Protein AF-A0AAV2HKA8-F1 (afdb_monomer)

Solvent-accessible surface area (backbone atoms only — not comparable to full-atom values): 7502 Å² total; per-residue (Å²): 141,77,92,78,77,89,67,77,85,52,72,46,79,44,79,46,75,45,76,54,79,78,89,66,96,58,93,90,65,87,81,74,73,50,41,37,40,40,40,42,39,40,48,63,72,39,70,62,48,76,50,79,47,79,49,72,70,38,52,31,36,35,38,46,35,44,46,51,52,25,49,31,38,38,42,37,40,40,38,38,46,25,46,32,36,39,40,34,40,38,35,67,33,28,46,32,39,37,39,38,39,39,38,31,38,58,78,37,82,46,78,47,78,47,65,86,37,59,81,39,82,46,78,46,77,45,78,48,68,79,79,84,124

Foldseek 3Di:
DDDDDPPDWDWDWDWDWDQPQPPDPDPDDPRPRQTETETETETDEDQEAAEEEEEEDHQHYEYEYEYEEHQYYYAEYEYEDHQEYEYEYEYAEYAEHAYAYEYEAHVYDHYYYDYPYYNYHHHHYHYHYDPPD

Sequence (133 aa):
MEPRVHSSWIIVLIILTADCTGQGTSSNASETTTSVVELILHTFSSDTVGTTQQISSTDILQTPVQVPSSDIVQETQQISSPDVLQTSVQVPSSDIVQVTQQISSPDVLQTSVQVPSSDIVQVTQQISSTDVL

Organism: Lymnaea stagnalis (NCBI:txid6523)

Structure (mmCIF, N/CA/C/O backbone):
data_AF-A0AAV2HKA8-F1
#
_entry.id   AF-A0AAV2HKA8-F1
#
loop_
_atom_site.group_PDB
_atom_site.id
_atom_site.type_symbol
_atom_site.label_atom_id
_atom_site.label_alt_id
_atom_site.label_comp_id
_atom_site.label_asym_id
_atom_site.label_entity_id
_atom_site.label_seq_id
_atom_site.pdbx_PDB_ins_code
_atom_site.Cartn_x
_atom_site.Cartn_y
_atom_site.Cartn_z
_atom_site.occupancy
_atom_site.B_iso_or_equiv
_atom_site.auth_seq_id
_atom_site.auth_comp_id
_atom_site.auth_asym_id
_atom_site.auth_atom_id
_atom_site.pdbx_PDB_model_num
ATOM 1 N N . MET A 1 1 ? 35.612 0.739 -12.897 1.00 39.53 1 MET A N 1
ATOM 2 C CA . MET A 1 1 ? 34.931 0.451 -11.618 1.00 39.53 1 MET A CA 1
ATOM 3 C C . MET A 1 1 ? 34.710 1.776 -10.924 1.00 39.53 1 MET A C 1
ATOM 5 O O . MET A 1 1 ? 35.624 2.280 -10.290 1.00 39.53 1 MET A O 1
ATOM 9 N N . GLU A 1 2 ? 33.537 2.367 -11.107 1.00 36.81 2 GLU A N 1
ATOM 10 C CA . GLU A 1 2 ? 33.102 3.529 -10.332 1.00 36.81 2 GLU A CA 1
ATOM 11 C C . GLU A 1 2 ? 31.796 3.137 -9.639 1.00 36.81 2 GLU A C 1
ATOM 13 O O . GLU A 1 2 ? 30.861 2.736 -10.333 1.00 36.81 2 GLU A O 1
ATOM 18 N N . PRO A 1 3 ? 31.708 3.200 -8.301 1.00 44.12 3 PRO A N 1
ATOM 19 C CA . PRO A 1 3 ? 30.440 3.059 -7.613 1.00 44.12 3 PRO A CA 1
ATOM 20 C C . PRO A 1 3 ? 29.738 4.424 -7.626 1.00 44.12 3 PRO A C 1
ATOM 22 O O . PRO A 1 3 ? 29.988 5.288 -6.790 1.00 44.12 3 PRO A O 1
ATOM 25 N N . ARG A 1 4 ? 28.871 4.638 -8.616 1.00 47.91 4 ARG A N 1
ATOM 26 C CA . ARG A 1 4 ? 27.731 5.564 -8.512 1.00 47.91 4 ARG A CA 1
ATOM 27 C C . ARG A 1 4 ? 26.615 4.737 -7.851 1.00 47.91 4 ARG A C 1
ATOM 29 O O . ARG A 1 4 ? 26.433 3.597 -8.246 1.00 47.91 4 ARG A O 1
ATOM 36 N N . VAL A 1 5 ? 25.910 5.143 -6.802 1.00 47.12 5 VAL A N 1
ATOM 37 C CA . VAL A 1 5 ? 25.302 6.439 -6.504 1.00 47.12 5 VAL A CA 1
ATOM 38 C C . VAL A 1 5 ? 25.048 6.534 -4.990 1.00 47.12 5 VAL A C 1
ATOM 40 O O . VAL A 1 5 ? 24.456 5.638 -4.401 1.00 47.12 5 VAL A O 1
ATOM 43 N N . HIS A 1 6 ? 25.449 7.633 -4.349 1.00 46.62 6 HIS A N 1
ATOM 44 C CA . HIS A 1 6 ? 24.794 8.079 -3.115 1.00 46.62 6 HIS A CA 1
ATOM 45 C C . HIS A 1 6 ? 23.670 9.032 -3.535 1.00 46.62 6 HIS A C 1
ATOM 47 O O . HIS A 1 6 ? 23.839 10.250 -3.495 1.00 46.62 6 HIS A O 1
ATOM 53 N N . SER A 1 7 ? 22.551 8.492 -4.022 1.00 48.69 7 SER A N 1
ATOM 54 C CA . SER A 1 7 ? 21.340 9.297 -4.200 1.00 48.69 7 SER A CA 1
ATOM 55 C C . SER A 1 7 ? 20.702 9.462 -2.829 1.00 48.69 7 SER A C 1
ATOM 57 O O . SER A 1 7 ? 20.206 8.508 -2.239 1.00 48.69 7 SER A O 1
ATOM 59 N N . SER A 1 8 ? 20.835 10.672 -2.290 1.00 47.94 8 SER A N 1
ATOM 60 C CA . SER A 1 8 ? 20.380 11.063 -0.959 1.00 47.94 8 SER A CA 1
ATOM 61 C C . SER A 1 8 ? 18.877 10.810 -0.814 1.00 47.94 8 SER A C 1
AT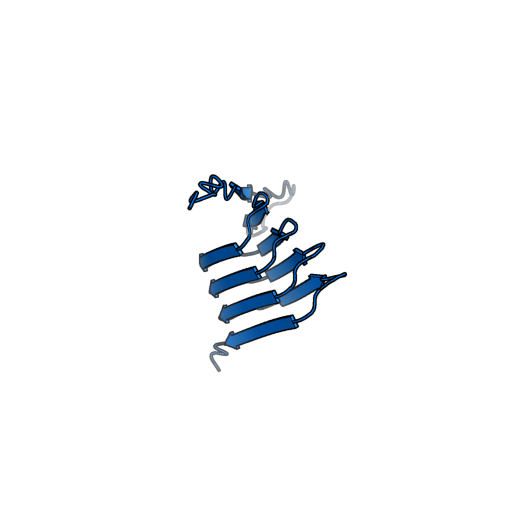OM 63 O O . SER A 1 8 ? 18.070 11.429 -1.507 1.00 47.94 8 SER A O 1
ATOM 65 N N . TRP A 1 9 ? 18.506 9.886 0.069 1.00 49.97 9 TRP A N 1
ATOM 66 C CA . TRP A 1 9 ? 17.120 9.544 0.369 1.00 49.97 9 TRP A CA 1
ATOM 67 C C . TRP A 1 9 ? 16.478 10.691 1.150 1.00 49.97 9 TRP A C 1
ATOM 69 O O . TRP A 1 9 ? 16.677 10.818 2.356 1.00 49.97 9 TRP A O 1
ATOM 79 N N . ILE A 1 10 ? 15.720 11.552 0.478 1.00 50.50 10 ILE A N 1
ATOM 80 C CA . ILE A 1 10 ? 14.837 12.499 1.161 1.00 50.50 10 ILE A CA 1
ATOM 81 C C . ILE A 1 10 ? 13.417 11.993 0.961 1.00 50.50 10 ILE A C 1
ATOM 83 O O . ILE A 1 10 ? 12.806 12.176 -0.089 1.00 50.50 10 ILE A O 1
ATOM 87 N N . ILE A 1 11 ? 12.947 11.278 1.979 1.00 55.66 11 ILE A N 1
ATOM 88 C CA . ILE A 1 11 ? 11.547 10.922 2.163 1.00 55.66 11 ILE A CA 1
ATOM 89 C C . ILE A 1 11 ? 10.956 12.065 2.987 1.00 55.66 11 ILE A C 1
ATOM 91 O O . ILE A 1 11 ? 11.298 12.222 4.161 1.00 55.66 11 ILE A O 1
ATOM 95 N N . VAL A 1 12 ? 10.139 12.916 2.368 1.00 55.1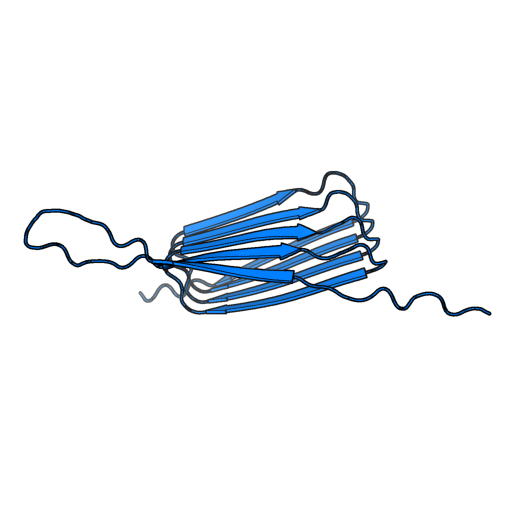9 12 VAL A N 1
ATOM 96 C CA . VAL A 1 12 ? 9.435 13.985 3.086 1.00 55.19 12 VAL A CA 1
ATOM 97 C C . VAL A 1 12 ? 8.094 13.424 3.530 1.00 55.19 12 VAL A C 1
ATOM 99 O O . VAL A 1 12 ? 7.215 13.204 2.701 1.00 55.19 12 VAL A O 1
ATOM 102 N N . LEU A 1 13 ? 7.971 13.175 4.834 1.00 58.09 13 LEU A N 1
ATOM 103 C CA . LEU A 1 13 ? 6.722 12.798 5.481 1.00 58.09 13 LEU A CA 1
ATOM 104 C C . LEU A 1 13 ? 6.062 14.060 6.038 1.00 58.09 13 LEU A C 1
ATOM 106 O O . LEU A 1 13 ? 6.551 14.627 7.019 1.00 58.09 13 LEU A O 1
ATOM 110 N N . ILE A 1 14 ? 4.981 14.518 5.409 1.00 61.81 14 ILE A N 1
ATOM 111 C CA . ILE A 1 14 ? 4.181 15.635 5.922 1.00 61.81 14 ILE A CA 1
ATOM 112 C C . ILE A 1 14 ? 2.919 15.047 6.542 1.00 61.81 14 ILE A C 1
ATOM 114 O O . ILE A 1 14 ? 2.090 14.490 5.828 1.00 61.81 14 ILE A O 1
ATOM 118 N N . ILE A 1 15 ? 2.802 15.165 7.867 1.00 61.44 15 ILE A N 1
ATOM 119 C CA . ILE A 1 15 ? 1.596 14.818 8.626 1.00 61.44 15 ILE A CA 1
ATOM 120 C C . ILE A 1 15 ? 0.869 16.129 8.928 1.00 61.44 15 ILE A C 1
ATOM 122 O O . ILE A 1 15 ? 1.354 16.924 9.738 1.00 61.44 15 ILE A O 1
ATOM 126 N N . LEU A 1 16 ? -0.267 16.377 8.278 1.00 63.00 16 LEU A N 1
ATOM 127 C CA . LEU A 1 16 ? -1.157 17.482 8.639 1.00 63.00 16 LEU A CA 1
ATOM 128 C C . LEU A 1 16 ? -2.268 16.949 9.537 1.00 63.00 16 LEU A C 1
ATOM 130 O O . LEU A 1 16 ? -3.023 16.076 9.125 1.00 63.00 16 LEU A O 1
ATOM 134 N N . THR A 1 17 ? -2.373 17.484 10.753 1.00 63.25 17 THR A N 1
ATOM 135 C CA . THR A 1 17 ? -3.509 17.240 11.648 1.00 63.25 17 THR A CA 1
ATOM 136 C C . THR A 1 17 ? -4.395 18.479 11.656 1.00 63.25 17 THR A C 1
ATOM 138 O O . THR A 1 17 ? -3.972 19.530 12.149 1.00 63.25 17 THR A O 1
ATOM 141 N N . ALA A 1 18 ? -5.602 18.379 11.106 1.00 61.34 18 ALA A N 1
ATOM 142 C CA . ALA A 1 18 ? -6.605 19.432 11.217 1.00 61.34 18 ALA A CA 1
ATOM 143 C C . ALA A 1 18 ? -7.610 19.061 12.314 1.00 61.34 18 ALA A C 1
ATOM 145 O O . ALA A 1 18 ? -8.304 18.052 12.198 1.00 61.34 18 ALA A O 1
ATOM 146 N N . ASP A 1 19 ? -7.683 19.884 13.363 1.00 57.56 19 ASP A N 1
ATOM 147 C CA . ASP A 1 19 ? -8.809 19.873 14.297 1.00 57.56 19 ASP A CA 1
ATOM 148 C C . ASP A 1 19 ? -9.903 20.757 13.695 1.00 57.56 19 ASP A C 1
ATOM 150 O O . ASP A 1 19 ? -9.791 21.987 13.649 1.00 57.56 19 ASP A O 1
ATOM 154 N N . CYS A 1 20 ? -10.932 20.135 13.127 1.00 51.03 20 CYS A N 1
ATOM 155 C CA . CYS A 1 20 ? -12.083 20.876 12.638 1.00 51.03 20 CYS A CA 1
ATOM 156 C C . CYS A 1 20 ? -12.983 21.220 13.828 1.00 51.03 20 CYS A C 1
ATOM 158 O O . CYS A 1 20 ? -13.949 20.513 14.110 1.00 51.03 20 CYS A O 1
ATOM 160 N N . THR A 1 21 ? -12.694 22.320 14.527 1.00 53.75 21 THR A N 1
ATOM 161 C CA . THR A 1 21 ? -13.594 22.835 15.564 1.00 53.75 21 THR A CA 1
ATOM 162 C C . THR A 1 21 ? -14.869 23.358 14.892 1.00 53.75 21 THR A C 1
ATOM 164 O O . THR A 1 21 ? -14.899 24.445 14.310 1.00 53.75 21 THR A O 1
ATOM 167 N N . GLY A 1 22 ? -15.934 22.554 14.911 1.00 52.19 22 GLY A N 1
ATOM 168 C CA . GLY A 1 22 ? -17.240 22.937 14.386 1.00 52.19 22 GLY A CA 1
ATOM 169 C C . GLY A 1 22 ? -17.828 24.083 15.204 1.00 52.19 22 GLY A C 1
ATOM 170 O O . GLY A 1 22 ? -18.381 23.866 16.276 1.00 52.19 22 GLY A O 1
ATOM 171 N N . GLN A 1 23 ? -17.736 25.316 14.705 1.00 45.56 23 GLN A N 1
ATOM 172 C CA . GLN A 1 23 ? -18.350 26.484 15.336 1.00 45.56 23 GLN A CA 1
ATOM 173 C C . GLN A 1 23 ? -19.874 26.464 15.101 1.00 45.56 23 GLN A C 1
ATOM 175 O O . GLN A 1 23 ? -20.408 27.167 14.246 1.00 45.56 23 GLN A O 1
ATOM 180 N N . GLY A 1 24 ? -20.581 25.604 15.834 1.00 44.72 24 GLY A N 1
ATOM 181 C CA . GLY A 1 24 ? -22.037 25.491 15.824 1.00 44.72 24 GLY A CA 1
ATOM 182 C C . GLY A 1 24 ? -22.652 26.228 17.008 1.00 44.72 24 GLY A C 1
ATOM 183 O O . GLY A 1 24 ? -22.604 25.764 18.142 1.00 44.72 24 GLY A O 1
ATOM 184 N N . THR A 1 25 ? -23.276 27.376 16.758 1.00 47.72 25 THR A N 1
ATOM 185 C CA . THR A 1 25 ? -24.131 28.059 17.734 1.00 47.72 25 THR A CA 1
ATOM 186 C C . THR A 1 25 ? -25.391 27.229 18.009 1.00 47.72 25 THR A C 1
ATOM 188 O O . THR A 1 25 ? -26.411 27.453 17.368 1.00 47.72 25 THR A O 1
ATOM 191 N N . SER A 1 26 ? -25.360 26.267 18.928 1.00 48.03 26 SER A N 1
ATOM 192 C CA . SER A 1 26 ? -26.561 25.798 19.635 1.00 48.03 26 SER A CA 1
ATOM 193 C C . SER A 1 26 ? -26.176 24.827 20.743 1.00 48.03 26 SER A C 1
ATOM 195 O O . SER A 1 26 ? -25.557 23.797 20.510 1.00 48.03 26 SER A O 1
ATOM 197 N N . SER A 1 27 ? -26.614 25.157 21.951 1.00 53.94 27 SER A N 1
ATOM 198 C CA . SER A 1 27 ? -26.706 24.297 23.127 1.00 53.94 27 SER A CA 1
ATOM 199 C C . SER A 1 27 ? -27.070 22.841 22.791 1.00 53.94 27 SER A C 1
ATOM 201 O O . SER A 1 27 ? -28.107 22.594 22.175 1.00 53.94 27 SER A O 1
ATOM 203 N N . ASN A 1 28 ? -26.255 21.908 23.294 1.00 50.66 28 ASN A N 1
ATOM 204 C CA . ASN A 1 28 ? -26.402 20.445 23.250 1.00 50.66 28 ASN A CA 1
ATOM 205 C C . ASN A 1 28 ? -26.036 19.769 21.916 1.00 50.66 28 ASN A C 1
ATOM 207 O O . ASN A 1 28 ? -26.875 19.131 21.286 1.00 50.66 28 ASN A O 1
ATOM 211 N N . ALA A 1 29 ? -24.767 19.827 21.523 1.00 40.03 29 ALA A N 1
ATOM 212 C CA . ALA A 1 29 ? -24.202 18.862 20.586 1.00 40.03 29 ALA A CA 1
ATOM 213 C C . ALA A 1 29 ? -22.912 18.311 21.196 1.00 40.03 29 ALA A C 1
ATOM 215 O O . ALA A 1 29 ? -22.073 19.080 21.651 1.00 40.03 29 ALA A O 1
ATOM 216 N N . SER A 1 30 ? -22.794 16.984 21.261 1.00 46.59 30 SER A N 1
ATOM 217 C CA . SER A 1 30 ? -21.527 16.311 21.539 1.00 46.59 30 SER A CA 1
ATOM 218 C C . SER A 1 30 ? -20.542 16.772 20.469 1.00 46.59 30 SER A C 1
ATOM 220 O O . SER A 1 30 ? -20.727 16.458 19.297 1.00 46.59 30 SER A O 1
ATOM 222 N N . GLU A 1 31 ? -19.575 17.600 20.852 1.00 44.66 31 GLU A N 1
ATOM 223 C CA . GLU A 1 31 ? -18.553 18.127 19.954 1.00 44.66 31 GLU A CA 1
ATOM 224 C C . GLU A 1 31 ? -17.635 16.964 19.556 1.00 44.66 31 GLU A C 1
ATOM 226 O O . GLU A 1 31 ? -16.676 16.645 20.252 1.00 44.66 31 GLU A O 1
ATOM 231 N N . THR A 1 32 ? -17.969 16.258 18.475 1.00 46.28 32 THR A N 1
ATOM 232 C CA . THR A 1 32 ? -17.073 15.260 17.887 1.00 46.28 32 THR A CA 1
ATOM 233 C C . THR A 1 32 ? -15.953 16.020 17.186 1.00 46.28 32 THR A C 1
ATOM 235 O O . THR A 1 32 ? -16.137 16.554 16.094 1.00 46.28 32 THR A O 1
ATOM 238 N N . THR A 1 33 ? -14.806 16.138 17.847 1.00 52.34 33 THR A N 1
ATOM 239 C CA . THR A 1 33 ? -13.575 16.674 17.260 1.00 52.34 33 THR A CA 1
ATOM 240 C C . THR A 1 33 ? -13.061 15.682 16.220 1.00 52.34 33 THR A C 1
ATOM 242 O O . THR A 1 33 ? -12.313 14.766 16.549 1.00 52.34 33 THR A O 1
ATOM 245 N N . THR A 1 34 ? -13.485 15.822 14.965 1.00 57.28 34 THR A N 1
ATOM 246 C CA . THR A 1 34 ? -12.960 15.001 13.870 1.00 57.28 34 THR A CA 1
ATOM 247 C C . THR A 1 34 ? -11.529 15.437 13.564 1.00 57.28 34 THR A C 1
ATOM 249 O O . THR A 1 34 ? -11.306 16.520 13.019 1.00 57.28 34 THR A O 1
ATOM 252 N N . SER A 1 35 ? -10.557 14.598 13.924 1.00 61.69 35 SER A N 1
ATOM 253 C CA . SER A 1 35 ? -9.156 14.783 13.538 1.00 61.69 35 SER A CA 1
ATOM 254 C C . SER A 1 35 ? -8.929 14.201 12.145 1.00 61.69 35 SER A C 1
ATOM 256 O O . SER A 1 35 ? -9.001 12.985 11.962 1.00 61.69 35 SER A O 1
ATOM 258 N N . VAL A 1 36 ? -8.649 15.065 11.166 1.00 64.19 36 VAL A N 1
ATOM 259 C CA . VAL A 1 36 ? -8.225 14.636 9.825 1.00 64.19 36 VAL A CA 1
ATOM 260 C C . VAL A 1 36 ? -6.707 14.560 9.801 1.00 64.19 36 VAL A C 1
ATOM 262 O O . VAL A 1 36 ? -6.039 15.560 10.082 1.00 64.19 36 VAL A O 1
ATOM 265 N N . VAL A 1 37 ? -6.171 13.389 9.460 1.00 67.88 37 VAL A N 1
ATOM 266 C CA . VAL A 1 37 ? -4.737 13.192 9.230 1.00 67.88 37 VAL A CA 1
ATOM 267 C C . VAL A 1 37 ? -4.490 13.041 7.739 1.00 67.88 37 VAL A C 1
ATOM 269 O O . VAL A 1 37 ? -4.913 12.052 7.142 1.00 67.88 37 VAL A O 1
ATOM 272 N N . GLU A 1 38 ? -3.800 14.013 7.145 1.00 67.31 38 GLU A N 1
ATOM 273 C CA . GLU A 1 38 ? -3.333 13.927 5.762 1.00 67.31 38 GLU A CA 1
ATOM 274 C C . GLU A 1 38 ? -1.848 13.566 5.743 1.00 67.31 38 GLU A C 1
ATOM 276 O O . GLU A 1 38 ? -1.019 14.252 6.352 1.00 67.31 38 GLU A O 1
ATOM 281 N N . LEU A 1 39 ? -1.528 12.471 5.056 1.00 65.75 39 LEU A N 1
ATOM 282 C CA . LEU A 1 39 ? -0.177 11.950 4.935 1.00 65.75 39 LEU A CA 1
ATOM 283 C C . LEU A 1 39 ? 0.328 12.087 3.510 1.00 65.75 39 LEU A C 1
ATOM 285 O O . LEU A 1 39 ? 0.022 11.254 2.659 1.00 65.75 39 LEU A O 1
ATOM 289 N N . ILE A 1 40 ? 1.128 13.124 3.275 1.00 64.44 40 ILE A N 1
ATOM 290 C CA . ILE A 1 40 ? 1.744 13.362 1.972 1.00 64.44 40 ILE A CA 1
ATOM 291 C C . ILE A 1 40 ? 3.161 12.809 2.005 1.00 64.44 40 ILE A C 1
ATOM 293 O O . ILE A 1 40 ? 4.010 13.279 2.772 1.00 64.44 40 ILE A O 1
ATOM 297 N N . LEU A 1 41 ? 3.406 11.812 1.158 1.00 64.00 41 LEU A N 1
ATOM 298 C CA . LEU A 1 41 ? 4.719 11.208 0.992 1.00 64.00 41 LEU A CA 1
ATOM 299 C C . LEU A 1 41 ? 5.328 11.645 -0.337 1.00 64.00 41 LEU A C 1
ATOM 301 O O . LEU A 1 41 ? 4.813 11.287 -1.396 1.00 64.00 41 LEU A O 1
ATOM 305 N N . HIS A 1 42 ? 6.429 12.397 -0.268 1.00 61.47 42 HIS A N 1
ATOM 306 C CA . HIS A 1 42 ? 7.247 12.746 -1.430 1.00 61.47 42 HIS A CA 1
ATOM 307 C C . HIS A 1 42 ? 8.607 12.066 -1.328 1.00 61.47 42 HIS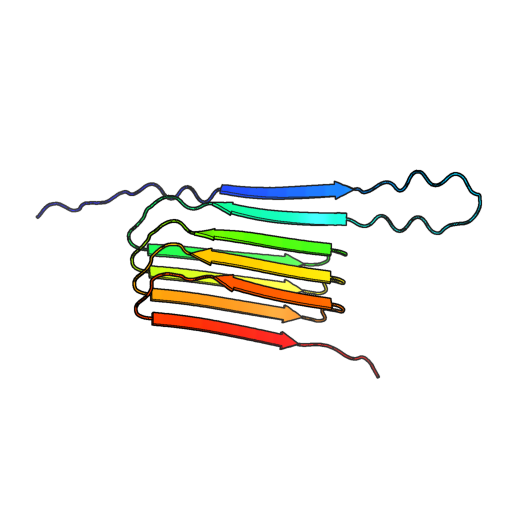 A C 1
ATOM 309 O O . HIS A 1 42 ? 9.343 12.264 -0.357 1.00 61.47 42 HIS A O 1
ATOM 315 N N . THR A 1 43 ? 8.967 11.305 -2.354 1.00 57.72 43 THR A N 1
ATOM 316 C CA . THR A 1 43 ? 10.324 10.782 -2.525 1.00 57.72 43 THR A CA 1
ATOM 317 C C . THR A 1 43 ? 10.948 11.412 -3.772 1.00 57.72 43 THR A C 1
ATOM 319 O O . THR A 1 43 ? 10.245 11.889 -4.662 1.00 57.72 43 THR A O 1
ATOM 322 N N . PHE A 1 44 ? 12.277 11.508 -3.824 1.00 52.66 44 PHE A N 1
ATOM 323 C CA . PHE A 1 44 ? 12.999 12.090 -4.962 1.00 52.66 44 PHE A CA 1
ATOM 324 C C . PHE A 1 44 ? 13.803 11.006 -5.690 1.00 52.66 44 PHE A C 1
ATOM 326 O O . PHE A 1 44 ? 14.374 10.130 -5.045 1.00 52.66 44 PHE A O 1
ATOM 333 N N . SER A 1 45 ? 13.793 11.084 -7.029 1.00 52.72 45 SER A N 1
ATOM 334 C CA . SER A 1 45 ? 14.379 10.160 -8.019 1.00 52.72 45 SER A CA 1
ATOM 335 C C . SER A 1 45 ? 15.531 9.293 -7.497 1.00 52.72 45 SER A C 1
ATOM 337 O O . SER A 1 45 ? 16.616 9.794 -7.198 1.00 52.72 45 SER A O 1
ATOM 339 N N . SER A 1 46 ? 15.312 7.983 -7.482 1.00 61.94 46 SER A N 1
ATOM 340 C CA . SER A 1 46 ? 16.298 6.956 -7.135 1.00 61.94 46 SER A CA 1
ATOM 341 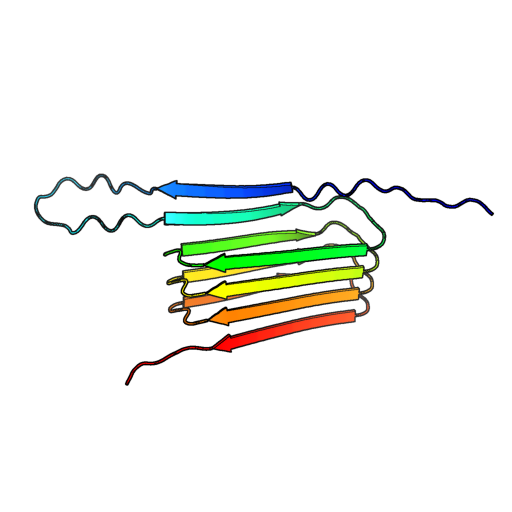C C . SER A 1 46 ? 15.993 5.694 -7.950 1.00 61.94 46 SER A C 1
ATOM 343 O O . SER A 1 46 ? 14.858 5.542 -8.390 1.00 61.94 46 SER A O 1
ATOM 345 N N . ASP A 1 47 ? 16.946 4.782 -8.149 1.00 69.75 47 ASP A N 1
ATOM 346 C CA . ASP A 1 47 ? 16.695 3.494 -8.832 1.00 69.75 47 ASP A CA 1
ATOM 347 C C . ASP A 1 47 ? 15.686 2.618 -8.063 1.00 69.75 47 ASP A C 1
ATOM 349 O O . ASP A 1 47 ? 15.007 1.765 -8.625 1.00 69.75 47 ASP A O 1
ATOM 353 N N . THR A 1 48 ? 15.558 2.818 -6.749 1.00 70.94 48 THR A N 1
ATOM 354 C CA . THR A 1 48 ? 14.581 2.102 -5.923 1.00 70.94 48 THR A CA 1
ATOM 355 C C . THR A 1 48 ? 14.020 3.008 -4.834 1.00 70.94 48 THR A C 1
ATOM 357 O O . THR A 1 48 ? 14.775 3.673 -4.119 1.00 70.94 48 THR A O 1
ATOM 360 N N . VAL A 1 49 ? 12.697 3.009 -4.687 1.00 73.06 49 VAL A N 1
ATOM 361 C CA . VAL A 1 49 ? 11.952 3.705 -3.635 1.00 73.06 49 VAL A CA 1
ATOM 362 C C . VAL A 1 49 ? 11.225 2.673 -2.779 1.00 73.06 49 VAL A C 1
ATOM 364 O O . VAL A 1 49 ? 10.444 1.879 -3.291 1.00 73.06 49 VAL A O 1
ATOM 367 N N . GLY A 1 50 ? 11.477 2.695 -1.470 1.00 74.00 50 GLY A N 1
ATOM 368 C CA . GLY A 1 50 ? 10.855 1.798 -0.498 1.00 74.00 50 GLY A CA 1
ATOM 369 C C . GLY A 1 50 ? 10.344 2.570 0.713 1.00 74.00 50 GLY A C 1
ATOM 370 O O . GLY A 1 50 ? 11.114 3.309 1.328 1.00 74.00 50 GLY A O 1
ATOM 371 N N . THR A 1 51 ? 9.072 2.409 1.066 1.00 73.75 51 THR A N 1
ATOM 372 C CA . THR A 1 51 ? 8.431 3.131 2.174 1.00 73.75 51 THR A CA 1
ATOM 373 C C . THR A 1 51 ? 7.560 2.191 3.004 1.00 73.75 51 THR A C 1
ATOM 375 O O . THR A 1 51 ? 6.910 1.276 2.498 1.00 73.75 51 THR A O 1
ATOM 378 N N . THR A 1 52 ? 7.596 2.369 4.326 1.00 77.94 52 THR A N 1
ATOM 379 C CA . THR A 1 52 ? 6.797 1.585 5.276 1.00 77.94 52 THR A CA 1
ATOM 380 C C . THR A 1 52 ? 6.174 2.513 6.299 1.00 77.94 52 THR A C 1
ATOM 382 O O . THR A 1 52 ? 6.882 3.303 6.923 1.00 77.94 52 THR A O 1
ATOM 385 N N . GLN A 1 53 ? 4.858 2.420 6.463 1.00 75.06 53 GLN A N 1
ATOM 386 C CA . GLN A 1 53 ? 4.082 3.320 7.307 1.00 75.06 53 GLN A CA 1
ATOM 387 C C . GLN A 1 53 ? 3.203 2.521 8.262 1.00 75.06 53 GLN A C 1
ATOM 389 O O . GLN A 1 53 ? 2.574 1.543 7.862 1.00 75.06 53 GLN A O 1
ATOM 394 N N . GLN A 1 54 ? 3.145 2.955 9.520 1.00 78.12 54 GLN A N 1
ATOM 395 C CA . GLN A 1 54 ? 2.241 2.398 10.519 1.00 78.12 54 GLN A CA 1
ATOM 396 C C . GLN A 1 54 ? 1.423 3.526 11.140 1.00 78.12 54 GLN A C 1
ATOM 398 O O . GLN A 1 54 ? 1.984 4.471 11.690 1.00 78.12 54 GLN A O 1
ATOM 403 N N . ILE A 1 55 ? 0.102 3.417 11.049 1.00 74.62 55 ILE A N 1
ATOM 404 C CA . ILE A 1 55 ? -0.846 4.436 11.499 1.00 74.62 55 ILE A CA 1
ATOM 405 C C . ILE A 1 55 ? -1.863 3.762 12.417 1.00 74.62 55 ILE A C 1
ATOM 407 O O . ILE A 1 55 ? -2.315 2.643 12.166 1.00 74.62 55 ILE A O 1
ATOM 411 N N . SER A 1 56 ? -2.183 4.400 13.539 1.00 71.50 56 SER A N 1
ATOM 412 C CA . SER A 1 56 ? -3.098 3.849 14.539 1.00 71.50 56 SER A CA 1
ATOM 413 C C . SER A 1 56 ? -3.988 4.951 15.099 1.00 71.50 56 SER A C 1
ATOM 415 O O . SER A 1 56 ? -3.463 5.956 15.570 1.00 71.50 56 SER A O 1
ATOM 417 N N . SER A 1 57 ? -5.303 4.708 15.102 1.00 63.09 57 SER A N 1
ATOM 418 C CA . SER A 1 57 ? -6.336 5.521 15.763 1.00 63.09 57 SER A CA 1
ATOM 419 C C . SER A 1 57 ? -6.489 6.954 15.228 1.00 63.09 57 SER A C 1
ATOM 421 O O . SER A 1 57 ? -5.943 7.901 15.791 1.00 63.09 57 SER A O 1
ATOM 423 N N . THR A 1 58 ? -7.304 7.117 14.186 1.00 65.62 58 THR A N 1
ATOM 424 C CA . THR A 1 58 ? -7.687 8.415 13.595 1.00 65.62 58 THR A CA 1
ATOM 425 C C . THR A 1 58 ? -9.118 8.332 13.069 1.00 65.62 58 THR A C 1
ATOM 427 O O . THR A 1 58 ? -9.387 7.400 12.320 1.00 65.62 58 THR A O 1
ATOM 430 N N . ASP A 1 59 ? -9.996 9.295 13.380 1.00 76.50 59 ASP A N 1
ATOM 431 C CA . ASP A 1 59 ? -11.350 9.361 12.794 1.00 76.50 59 ASP A CA 1
ATOM 432 C C . ASP A 1 59 ? -11.278 9.315 11.260 1.00 76.50 59 ASP A C 1
ATOM 434 O O . ASP A 1 59 ? -11.825 8.423 10.620 1.00 76.50 59 ASP A O 1
ATOM 438 N N . ILE A 1 60 ? -10.549 10.254 10.647 1.00 79.94 60 ILE A N 1
ATOM 439 C CA . ILE A 1 60 ? -10.419 10.327 9.190 1.00 79.94 60 ILE A CA 1
ATOM 440 C C . ILE A 1 60 ? -8.945 10.327 8.808 1.00 79.94 60 ILE A C 1
ATOM 442 O O . ILE A 1 60 ? -8.179 11.213 9.193 1.00 79.94 60 ILE A O 1
ATOM 446 N N . LEU A 1 61 ? -8.565 9.348 7.994 1.00 80.19 61 LEU A N 1
ATOM 447 C CA . LEU A 1 61 ? -7.221 9.172 7.479 1.00 80.19 61 LEU A CA 1
ATOM 448 C C . LEU A 1 61 ? -7.206 9.314 5.959 1.00 80.19 61 LEU A C 1
ATOM 450 O O . LEU A 1 61 ? -7.850 8.548 5.242 1.00 80.19 61 LEU A O 1
ATOM 454 N N . GLN A 1 62 ? -6.432 10.278 5.473 1.00 80.69 62 GLN A N 1
ATOM 455 C CA . GLN A 1 62 ? -6.187 10.499 4.054 1.00 80.69 62 GLN A CA 1
ATOM 456 C C . GLN A 1 62 ? -4.701 10.293 3.759 1.00 80.69 62 GLN A C 1
ATOM 458 O O . GLN A 1 62 ? -3.847 10.978 4.316 1.00 80.69 62 GLN A O 1
ATOM 463 N N . THR A 1 63 ? -4.369 9.350 2.880 1.00 78.62 63 THR A N 1
ATOM 464 C CA . THR A 1 63 ? -2.979 9.007 2.540 1.00 78.62 63 THR A CA 1
ATOM 465 C C . THR A 1 63 ? -2.705 9.204 1.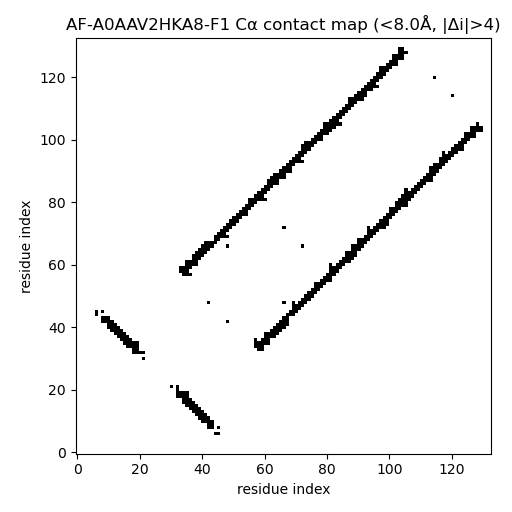042 1.00 78.62 63 THR A C 1
ATOM 467 O O . THR A 1 63 ? -2.676 8.240 0.270 1.00 78.62 63 THR A O 1
ATOM 470 N N . PRO A 1 64 ? -2.527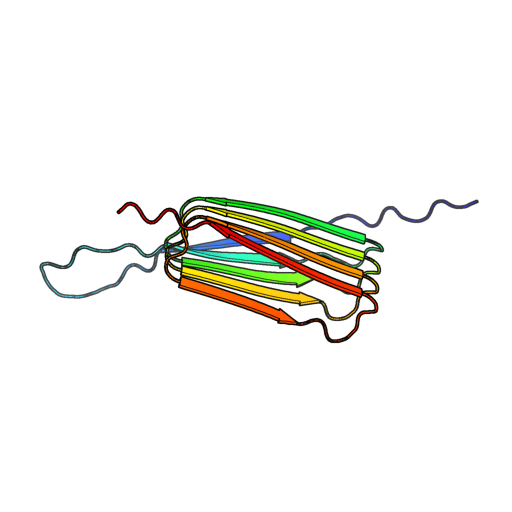 10.460 0.583 1.00 79.50 64 PRO A N 1
ATOM 471 C CA . PRO A 1 64 ? -2.009 10.748 -0.751 1.00 79.50 64 PRO A CA 1
ATOM 472 C C . PRO A 1 64 ? -0.496 10.476 -0.843 1.00 79.50 64 PRO A C 1
ATOM 474 O O . PRO A 1 64 ? 0.346 11.203 -0.319 1.00 79.50 64 PRO A O 1
ATOM 477 N N . VAL A 1 65 ? -0.128 9.436 -1.579 1.00 77.50 65 VAL A N 1
ATOM 478 C CA . VAL A 1 65 ? 1.257 9.054 -1.859 1.00 77.50 65 VAL A CA 1
ATOM 479 C C . VAL A 1 65 ? 1.598 9.425 -3.297 1.00 77.50 65 VAL A C 1
ATOM 481 O O . VAL A 1 65 ? 0.982 8.918 -4.237 1.00 77.50 65 VAL A O 1
ATOM 484 N N . GLN A 1 66 ? 2.614 10.271 -3.481 1.00 76.75 66 GLN A N 1
ATOM 485 C CA . GLN A 1 66 ? 3.157 10.591 -4.798 1.00 76.75 66 GLN A CA 1
ATOM 486 C C . GLN A 1 66 ? 4.602 10.107 -4.890 1.00 76.75 66 GLN A C 1
ATOM 488 O O . GLN A 1 66 ? 5.519 10.670 -4.290 1.00 76.75 66 GLN A O 1
ATOM 493 N N . VAL A 1 67 ? 4.808 9.069 -5.692 1.00 73.50 67 VAL A N 1
ATOM 494 C CA . VAL A 1 67 ? 6.135 8.501 -5.937 1.00 73.50 67 VAL A CA 1
ATOM 495 C C . VAL A 1 67 ? 6.697 9.129 -7.220 1.00 73.50 67 VAL A C 1
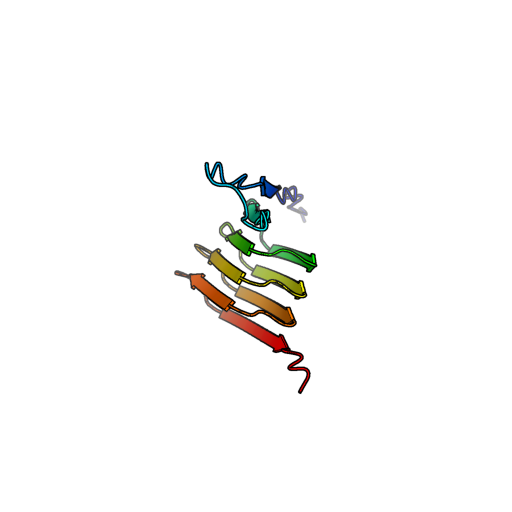ATOM 497 O O . VAL A 1 67 ? 5.948 9.287 -8.182 1.00 73.50 67 VAL A O 1
ATOM 500 N N . PRO A 1 68 ? 7.972 9.549 -7.275 1.00 69.00 68 PRO A N 1
ATOM 501 C CA . PRO A 1 68 ? 8.618 10.001 -8.500 1.00 69.00 68 PRO A CA 1
ATOM 502 C C . PRO A 1 68 ? 8.900 8.804 -9.415 1.00 69.00 68 PRO A C 1
ATOM 504 O O . PRO A 1 68 ? 8.715 7.650 -9.032 1.00 69.00 68 PRO A O 1
ATOM 507 N N . SER A 1 69 ? 9.415 9.074 -10.612 1.00 74.81 69 SER A N 1
ATOM 508 C CA . SER A 1 69 ? 9.885 7.998 -11.478 1.00 74.81 69 SER A CA 1
ATOM 509 C C . SER A 1 69 ? 11.079 7.255 -10.864 1.00 74.81 69 SER A C 1
ATOM 511 O O . SER A 1 69 ? 12.008 7.889 -10.354 1.00 74.81 69 SER A O 1
ATOM 513 N N . SER A 1 70 ? 11.044 5.924 -10.905 1.00 73.38 70 SER A N 1
ATOM 514 C CA . SER A 1 70 ? 12.040 5.023 -10.298 1.00 73.38 70 SER A CA 1
ATOM 515 C C . SER A 1 70 ? 11.937 3.633 -10.922 1.00 73.38 70 SER A C 1
ATOM 517 O O . SER A 1 70 ? 10.832 3.261 -11.286 1.00 73.38 70 SER A O 1
ATOM 519 N N . ASP A 1 71 ? 13.000 2.834 -11.012 1.00 80.38 71 ASP A N 1
ATOM 520 C CA . ASP A 1 71 ? 12.876 1.485 -11.593 1.00 80.38 71 ASP A CA 1
ATOM 521 C C . ASP A 1 71 ? 12.018 0.570 -10.704 1.00 80.38 71 ASP A C 1
ATOM 523 O O . ASP A 1 71 ? 11.197 -0.197 -11.202 1.00 80.38 71 ASP A O 1
ATOM 527 N N . ILE A 1 72 ? 12.141 0.678 -9.376 1.00 80.69 72 ILE A N 1
ATOM 528 C CA . ILE A 1 72 ? 11.405 -0.172 -8.428 1.00 80.69 72 ILE A CA 1
ATOM 529 C C . ILE A 1 72 ? 10.758 0.666 -7.324 1.00 80.69 72 ILE A C 1
ATOM 531 O O . ILE A 1 72 ? 11.433 1.406 -6.613 1.00 80.69 72 ILE A O 1
ATOM 535 N N . VAL A 1 73 ? 9.459 0.477 -7.107 1.00 81.12 73 VAL A N 1
ATOM 536 C CA . VAL A 1 73 ? 8.672 1.114 -6.047 1.00 81.12 73 VAL A CA 1
ATOM 537 C C . VAL A 1 73 ? 8.074 0.048 -5.140 1.00 81.12 73 VAL A C 1
ATOM 539 O O . VAL A 1 73 ? 7.373 -0.844 -5.610 1.00 81.12 73 VAL A O 1
ATOM 542 N N . GLN A 1 74 ? 8.319 0.157 -3.837 1.00 83.00 74 GLN A N 1
ATOM 543 C CA . GLN A 1 74 ? 7.724 -0.686 -2.803 1.00 83.00 74 GLN A CA 1
ATOM 544 C C . GLN A 1 74 ? 7.096 0.177 -1.706 1.00 83.00 74 GLN A C 1
ATOM 546 O O . GLN A 1 74 ? 7.782 0.912 -1.006 1.00 83.00 74 GLN A O 1
ATOM 551 N N . GLU A 1 75 ? 5.789 0.060 -1.527 1.00 81.69 75 GLU A N 1
ATOM 552 C CA . GLU A 1 75 ? 5.006 0.771 -0.515 1.00 81.69 75 GLU A CA 1
ATOM 553 C C . GLU A 1 75 ? 4.362 -0.261 0.411 1.00 81.69 75 GLU A C 1
ATOM 555 O O . GLU A 1 75 ? 3.725 -1.205 -0.058 1.00 81.69 75 GLU A O 1
ATOM 560 N N . THR A 1 76 ? 4.523 -0.108 1.724 1.00 84.62 76 THR A N 1
ATOM 561 C CA . THR A 1 76 ? 3.825 -0.925 2.725 1.00 84.62 76 THR A CA 1
ATOM 562 C C . THR A 1 76 ? 3.140 -0.030 3.746 1.00 84.62 76 THR A C 1
ATOM 564 O O . THR A 1 76 ? 3.793 0.766 4.412 1.00 84.62 76 THR A O 1
ATOM 567 N N . GLN A 1 77 ? 1.831 -0.179 3.914 1.00 82.56 77 GLN A N 1
ATOM 568 C CA . GLN A 1 77 ? 1.058 0.570 4.901 1.00 82.56 77 GLN A CA 1
ATOM 569 C C . GLN A 1 77 ? 0.330 -0.384 5.838 1.00 82.56 77 GLN A C 1
ATOM 571 O O . GLN A 1 77 ? -0.334 -1.318 5.391 1.00 82.56 77 GLN A O 1
ATOM 576 N N . GLN A 1 78 ? 0.432 -0.128 7.136 1.00 85.62 78 GLN A N 1
ATOM 577 C CA . GLN A 1 78 ? -0.328 -0.811 8.170 1.00 85.62 78 GLN A CA 1
ATOM 578 C C . GLN A 1 78 ? -1.176 0.213 8.921 1.00 85.62 78 GLN A C 1
ATOM 580 O O . GLN A 1 78 ? -0.649 1.137 9.536 1.00 85.62 78 GLN A O 1
ATOM 585 N N . ILE A 1 79 ? -2.492 0.056 8.864 1.00 83.00 79 ILE A N 1
ATOM 586 C CA . ILE A 1 79 ? -3.464 1.014 9.383 1.00 83.00 79 ILE A CA 1
ATOM 587 C C . ILE A 1 79 ? -4.423 0.280 10.317 1.00 83.00 79 ILE A C 1
ATOM 589 O O . ILE A 1 79 ? -5.005 -0.737 9.940 1.00 83.00 79 ILE A O 1
ATOM 593 N N . SER A 1 80 ? -4.603 0.798 11.530 1.00 82.88 80 SER A N 1
ATOM 594 C CA . SER A 1 80 ? -5.482 0.197 12.538 1.00 82.88 80 SER A CA 1
ATOM 595 C C . SER A 1 80 ? -6.539 1.178 13.031 1.00 82.88 80 SER A C 1
ATOM 597 O O . SER A 1 80 ? -6.198 2.257 13.519 1.00 82.88 80 SER A O 1
ATOM 599 N N . SER A 1 81 ? -7.798 0.745 12.951 1.00 80.62 81 SER A N 1
ATOM 600 C CA . SER A 1 81 ? -9.002 1.431 13.428 1.00 80.62 81 SER A CA 1
ATOM 601 C C . SER A 1 81 ? -9.174 2.871 12.922 1.00 80.62 81 SER A C 1
ATOM 603 O O . SER A 1 81 ? -9.259 3.782 13.746 1.00 80.62 81 SER A O 1
ATOM 605 N N . PRO A 1 82 ? -9.173 3.119 11.597 1.00 79.94 82 PRO A N 1
ATOM 606 C CA . PRO A 1 82 ? -9.688 4.372 11.063 1.00 79.94 82 PRO A CA 1
ATOM 607 C C . PRO A 1 82 ? -11.216 4.304 10.908 1.00 79.94 82 PRO A C 1
ATOM 609 O O . PRO A 1 82 ? -11.709 3.315 10.374 1.00 79.94 82 PRO A O 1
ATOM 612 N N . ASP A 1 83 ? -11.974 5.342 11.262 1.00 82.88 83 ASP A N 1
ATOM 613 C CA . ASP A 1 83 ? -13.409 5.343 10.917 1.00 82.88 83 ASP A CA 1
ATOM 614 C C . ASP A 1 83 ? -13.555 5.523 9.396 1.00 82.88 83 ASP A C 1
ATOM 616 O O . ASP A 1 83 ? -14.231 4.762 8.705 1.00 82.88 83 ASP A O 1
ATOM 620 N N . VAL A 1 84 ? -12.817 6.471 8.816 1.00 82.88 84 VAL A N 1
ATOM 621 C CA . VAL A 1 84 ? -12.753 6.687 7.366 1.00 82.88 84 VAL A CA 1
ATOM 622 C C . VAL A 1 84 ? -11.309 6.635 6.889 1.00 82.88 84 VAL A C 1
ATOM 624 O O . VAL A 1 84 ? -10.474 7.422 7.323 1.00 82.88 84 VAL A O 1
ATOM 627 N N . LEU A 1 85 ? -11.020 5.755 5.932 1.00 84.06 85 LEU A N 1
ATOM 628 C CA . LEU A 1 85 ? -9.729 5.664 5.258 1.00 84.06 85 LEU A CA 1
ATOM 629 C C . LEU A 1 85 ? -9.862 5.959 3.764 1.00 84.06 85 LEU A C 1
ATOM 631 O O . LEU A 1 85 ? -10.591 5.274 3.044 1.00 84.06 85 LEU A O 1
ATOM 635 N N . GLN A 1 86 ? -9.095 6.933 3.287 1.00 85.06 86 GLN A N 1
ATOM 636 C CA . GLN A 1 86 ? -8.932 7.240 1.871 1.00 85.06 86 GLN A CA 1
ATOM 637 C C . GLN A 1 86 ? -7.452 7.192 1.486 1.00 85.06 86 GLN A C 1
ATOM 639 O O . GLN A 1 86 ? -6.692 8.106 1.796 1.00 85.06 86 GLN A O 1
ATOM 644 N N . THR A 1 87 ? -7.051 6.152 0.760 1.00 82.81 87 THR A N 1
ATOM 645 C CA . THR A 1 87 ? -5.694 6.030 0.210 1.00 82.81 87 THR A CA 1
ATOM 646 C C . THR A 1 87 ? -5.679 6.407 -1.267 1.00 82.81 87 THR A C 1
ATOM 648 O O . THR A 1 87 ? -6.501 5.916 -2.044 1.00 82.81 87 THR A O 1
ATOM 651 N N . SER A 1 88 ? -4.711 7.221 -1.686 1.00 85.75 88 SER A N 1
ATOM 652 C CA . SER A 1 88 ? -4.466 7.520 -3.101 1.00 85.75 88 SER A CA 1
ATOM 653 C C . SER A 1 88 ? -2.982 7.389 -3.411 1.00 85.75 88 SER A C 1
ATOM 655 O O . SER A 1 88 ? -2.179 8.103 -2.830 1.00 85.75 88 SER A O 1
ATOM 657 N N . VAL A 1 89 ? -2.603 6.501 -4.328 1.00 82.75 89 VAL A N 1
ATOM 658 C CA . VAL A 1 89 ? -1.205 6.310 -4.742 1.00 82.75 89 VAL A CA 1
ATOM 659 C C . VAL A 1 89 ? -1.049 6.694 -6.207 1.00 82.75 89 VAL A C 1
ATOM 661 O O . VAL A 1 89 ? -1.736 6.146 -7.068 1.00 82.75 89 VAL A O 1
ATOM 664 N N . GLN A 1 90 ? -0.118 7.597 -6.504 1.00 84.81 90 GLN A N 1
ATOM 665 C CA . GLN A 1 90 ? 0.225 8.004 -7.863 1.00 84.81 90 GLN A CA 1
ATOM 666 C C . GLN A 1 90 ? 1.703 7.726 -8.152 1.00 84.81 90 GLN A C 1
ATOM 668 O O . GLN A 1 90 ? 2.588 8.274 -7.492 1.00 84.81 90 GLN A O 1
ATOM 673 N N . VAL A 1 91 ? 1.961 6.911 -9.179 1.00 80.69 91 VAL A N 1
ATOM 674 C CA . VAL A 1 91 ? 3.313 6.572 -9.654 1.00 80.69 91 VAL A CA 1
ATOM 675 C C . VAL A 1 91 ? 3.402 6.867 -11.155 1.00 80.69 91 VAL A C 1
ATOM 677 O O . VAL A 1 91 ? 2.828 6.127 -11.946 1.00 80.69 91 VAL A O 1
ATOM 680 N N . PRO A 1 92 ? 4.074 7.944 -11.594 1.00 74.06 92 PRO A N 1
ATOM 681 C CA . PRO A 1 92 ? 4.050 8.395 -12.981 1.00 74.06 92 PRO A CA 1
ATOM 682 C C . PRO A 1 92 ? 4.817 7.473 -13.939 1.00 74.06 92 PRO A C 1
ATOM 684 O O . PRO A 1 92 ? 4.423 7.373 -15.097 1.00 74.06 92 PRO A O 1
ATOM 687 N N . SER A 1 93 ? 5.902 6.826 -13.498 1.00 78.31 93 SER A N 1
ATOM 688 C CA . SER A 1 93 ? 6.666 5.887 -14.332 1.00 78.31 93 SER A CA 1
ATOM 689 C C . SER A 1 93 ? 7.605 5.018 -13.498 1.00 78.31 93 SER A C 1
ATOM 691 O O . SER A 1 93 ? 8.517 5.559 -12.877 1.00 78.31 93 SER A O 1
ATOM 693 N N . SER A 1 94 ? 7.450 3.697 -13.554 1.00 80.81 94 SER A N 1
ATOM 694 C CA . SER A 1 94 ? 8.365 2.747 -12.900 1.00 80.81 94 SER A CA 1
ATOM 695 C C . SER A 1 94 ? 8.373 1.391 -13.575 1.00 80.81 94 SER A C 1
ATOM 697 O O . SER A 1 94 ? 7.323 0.994 -14.044 1.00 80.81 94 SER A O 1
ATOM 699 N N . ASP A 1 95 ? 9.462 0.627 -13.564 1.00 83.56 95 ASP A N 1
ATOM 700 C CA . ASP A 1 95 ? 9.427 -0.733 -14.128 1.00 83.56 95 ASP A CA 1
ATOM 701 C C . ASP A 1 95 ? 8.603 -1.670 -13.230 1.00 83.56 95 ASP A C 1
ATOM 703 O O . ASP A 1 95 ? 7.758 -2.432 -13.705 1.00 83.56 95 ASP A O 1
ATOM 707 N N . ILE A 1 96 ? 8.788 -1.576 -11.909 1.00 83.50 96 ILE A N 1
ATOM 708 C CA . ILE A 1 96 ? 8.109 -2.415 -10.916 1.00 83.50 96 ILE A CA 1
ATOM 709 C C . ILE A 1 96 ? 7.452 -1.543 -9.850 1.00 83.50 96 ILE A C 1
ATOM 711 O O . ILE A 1 96 ? 8.114 -0.741 -9.199 1.00 83.50 96 ILE A O 1
ATOM 715 N N . VAL A 1 97 ? 6.160 -1.753 -9.605 1.00 84.94 97 VAL A N 1
ATOM 716 C CA . VAL A 1 97 ? 5.404 -1.120 -8.518 1.00 84.94 97 VAL A CA 1
ATOM 717 C C . VAL A 1 97 ? 4.772 -2.193 -7.649 1.00 84.94 97 VAL A C 1
ATOM 719 O O . VAL A 1 97 ? 3.988 -3.008 -8.130 1.00 84.94 97 VAL A O 1
ATOM 722 N N . GLN A 1 98 ? 5.076 -2.175 -6.358 1.00 87.44 98 GLN A N 1
ATOM 723 C CA . GLN A 1 98 ? 4.522 -3.080 -5.366 1.00 87.44 98 GLN A CA 1
ATOM 724 C C . GLN A 1 98 ? 3.928 -2.272 -4.211 1.00 87.44 98 GLN A C 1
ATOM 726 O O . GLN A 1 98 ? 4.637 -1.562 -3.509 1.00 87.44 98 GLN A O 1
ATOM 731 N N . VAL A 1 99 ? 2.619 -2.375 -4.006 1.00 86.19 99 VAL A N 1
ATOM 732 C CA . VAL A 1 99 ? 1.895 -1.686 -2.931 1.00 86.19 99 VAL A CA 1
ATOM 733 C C . VAL A 1 99 ? 1.238 -2.733 -2.048 1.00 86.19 99 VAL A C 1
ATOM 735 O O . VAL A 1 99 ? 0.452 -3.543 -2.531 1.00 86.19 99 VAL A O 1
ATOM 738 N N . THR A 1 100 ? 1.539 -2.720 -0.755 1.00 89.75 100 THR A N 1
ATOM 739 C CA . THR A 1 100 ? 0.943 -3.600 0.252 1.00 89.75 100 THR A CA 1
ATOM 740 C C . THR A 1 100 ? 0.232 -2.757 1.295 1.00 89.75 100 THR A C 1
ATOM 742 O O . THR A 1 100 ? 0.835 -1.888 1.910 1.00 89.75 100 THR A O 1
ATOM 745 N N . GLN A 1 101 ? -1.048 -3.017 1.523 1.00 86.81 101 GLN A N 1
ATOM 746 C CA . GLN A 1 101 ? -1.826 -2.352 2.561 1.00 86.81 101 GLN A CA 1
ATOM 747 C C . GLN A 1 101 ? -2.445 -3.391 3.490 1.00 86.81 101 GLN A C 1
ATOM 749 O O . GLN A 1 101 ? -3.065 -4.350 3.034 1.00 86.81 101 GLN A O 1
ATOM 754 N N . GLN A 1 102 ? -2.284 -3.197 4.792 1.00 89.44 102 GLN A N 1
ATOM 755 C CA . GLN A 1 102 ? -2.915 -3.982 5.844 1.00 89.44 102 GLN A CA 1
ATOM 756 C C . GLN A 1 102 ? -3.766 -3.048 6.689 1.00 89.44 102 GLN A C 1
ATOM 758 O O . GLN A 1 102 ? -3.243 -2.148 7.336 1.00 89.44 102 GLN A O 1
ATOM 763 N N . ILE A 1 103 ? -5.077 -3.239 6.663 1.00 86.75 103 ILE A N 1
ATOM 764 C CA . ILE A 1 103 ? -6.040 -2.309 7.244 1.00 86.75 103 ILE A CA 1
ATOM 765 C C . ILE A 1 103 ? -6.921 -3.090 8.211 1.00 86.75 103 ILE A C 1
ATOM 767 O O . ILE A 1 103 ? -7.484 -4.117 7.844 1.00 86.75 103 ILE A O 1
ATOM 771 N N . SER A 1 104 ? -7.028 -2.631 9.453 1.00 87.38 104 SER A N 1
ATOM 772 C CA . SER A 1 104 ? -7.837 -3.284 10.485 1.00 87.38 104 SER A CA 1
ATOM 773 C C . SER A 1 104 ? -9.000 -2.397 10.910 1.00 87.38 104 SER A C 1
ATOM 775 O O . SER A 1 104 ? -8.781 -1.240 11.247 1.00 87.38 104 SER A O 1
ATOM 777 N N . SER A 1 105 ? -10.209 -2.957 10.909 1.00 84.56 105 SER A N 1
ATOM 778 C CA . SER A 1 105 ? -11.474 -2.329 11.303 1.00 84.56 105 SER A CA 1
ATOM 779 C C . SER A 1 105 ? -11.720 -0.924 10.724 1.00 84.56 105 SER A C 1
ATOM 781 O O . SER A 1 105 ? -11.899 0.002 11.509 1.00 84.56 105 SER A O 1
ATOM 783 N N . PRO A 1 106 ? -11.719 -0.738 9.387 1.00 82.75 106 PRO A N 1
ATOM 784 C CA . PRO A 1 106 ? -12.236 0.487 8.793 1.00 82.75 106 PRO A CA 1
ATOM 785 C C . PRO A 1 106 ? -13.772 0.463 8.725 1.00 82.75 106 PRO A C 1
ATOM 787 O O . PRO A 1 106 ? -14.328 -0.538 8.262 1.00 82.75 106 PRO A O 1
ATOM 790 N N . ASP A 1 107 ? -14.454 1.552 9.094 1.00 84.06 107 ASP A N 1
ATOM 791 C CA . ASP A 1 107 ? -15.899 1.681 8.812 1.00 84.06 107 ASP A CA 1
ATOM 792 C C . ASP A 1 107 ? -16.134 2.032 7.337 1.00 84.06 107 ASP A C 1
ATOM 794 O O . ASP A 1 107 ? -17.005 1.470 6.667 1.00 84.06 107 ASP A O 1
ATOM 798 N N . VAL A 1 108 ? -15.317 2.937 6.794 1.00 83.56 108 VAL A N 1
ATOM 799 C CA . VAL A 1 108 ? -15.340 3.346 5.387 1.00 83.56 108 VAL A CA 1
ATOM 800 C C . VAL A 1 108 ? -13.935 3.263 4.804 1.00 83.56 108 VAL A C 1
ATOM 802 O O . VAL A 1 108 ? -12.990 3.831 5.343 1.00 83.56 108 VAL A O 1
ATOM 805 N N . LEU A 1 109 ? -13.798 2.592 3.658 1.00 85.12 109 LEU A N 1
ATOM 806 C CA . LEU A 1 109 ? -12.526 2.428 2.957 1.00 85.12 109 LEU A CA 1
ATOM 807 C C . LEU A 1 109 ? -12.649 2.810 1.484 1.00 85.12 109 LEU A C 1
ATOM 809 O O . LEU A 1 109 ? -13.494 2.287 0.755 1.00 85.12 109 LEU A O 1
ATOM 813 N N . GLN A 1 110 ? -11.764 3.694 1.036 1.00 86.75 110 GLN A N 1
ATOM 814 C CA . GLN A 1 110 ? -11.574 4.036 -0.367 1.00 86.75 110 GLN A CA 1
ATOM 815 C C . GLN A 1 110 ? -10.092 3.965 -0.719 1.00 86.75 110 GLN A C 1
ATOM 817 O O . GLN A 1 110 ? -9.236 4.481 -0.005 1.00 86.75 110 GLN A O 1
ATOM 822 N N . THR A 1 111 ? -9.784 3.334 -1.848 1.00 84.50 111 THR A N 1
ATOM 823 C CA . THR A 1 111 ? -8.413 3.218 -2.344 1.00 84.50 111 THR A CA 1
ATOM 824 C C . THR A 1 111 ? -8.380 3.506 -3.833 1.00 84.50 111 THR A C 1
ATOM 826 O O . THR A 1 111 ? -9.150 2.927 -4.599 1.00 84.50 111 THR A O 1
ATOM 829 N N . SER A 1 112 ? -7.456 4.370 -4.240 1.00 87.56 112 SER A N 1
ATOM 830 C CA . SER A 1 112 ? -7.131 4.652 -5.633 1.00 87.56 112 SER A CA 1
ATOM 831 C C . SER A 1 112 ? -5.642 4.427 -5.867 1.00 87.56 112 SER A C 1
ATOM 833 O O . SER A 1 112 ? -4.810 4.865 -5.077 1.00 87.56 112 SER A O 1
ATOM 835 N N . VAL A 1 113 ? -5.297 3.735 -6.951 1.00 84.38 113 VAL A N 1
ATOM 836 C CA . VAL A 1 113 ? -3.908 3.537 -7.376 1.00 84.38 113 VAL A CA 1
ATOM 837 C C . VAL A 1 113 ? -3.827 3.857 -8.861 1.00 84.38 113 VAL A C 1
ATOM 839 O O . VAL A 1 113 ? -4.513 3.232 -9.671 1.00 84.38 113 VAL A O 1
ATOM 842 N N . GLN A 1 114 ? -2.996 4.831 -9.220 1.00 85.94 114 GLN A N 1
ATOM 843 C CA . GLN A 1 114 ? -2.797 5.269 -10.593 1.00 85.94 114 GLN A CA 1
ATOM 844 C C . GLN A 1 114 ? -1.334 5.089 -11.002 1.00 85.94 114 GLN A C 1
ATOM 846 O O . GLN A 1 114 ? -0.440 5.770 -10.498 1.00 85.94 114 GLN A O 1
ATOM 851 N N . VAL A 1 115 ? -1.119 4.192 -11.968 1.00 82.88 115 VAL A N 1
ATOM 852 C CA . VAL A 1 115 ? 0.197 3.869 -12.532 1.00 82.88 115 VAL A CA 1
ATOM 853 C C . 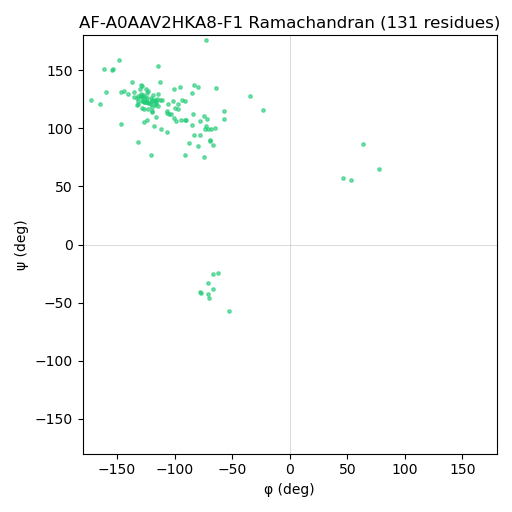VAL A 1 115 ? 0.108 3.897 -14.063 1.00 82.88 115 VAL A C 1
ATOM 855 O O . VAL A 1 115 ? -0.231 2.887 -14.676 1.00 82.88 115 VAL A O 1
ATOM 858 N N . PRO A 1 116 ? 0.313 5.060 -14.710 1.00 80.38 116 PRO A N 1
ATOM 859 C CA . PRO A 1 116 ? 0.209 5.191 -16.164 1.00 80.38 116 PRO A CA 1
ATOM 860 C C . PRO A 1 116 ? 1.276 4.428 -16.959 1.00 80.38 116 PRO A C 1
ATOM 862 O O . PRO A 1 116 ? 1.018 4.115 -18.118 1.00 80.38 116 PRO A O 1
ATOM 865 N N . SER A 1 117 ? 2.451 4.147 -16.386 1.00 79.88 117 SER A N 1
ATOM 866 C CA . SER A 1 117 ? 3.538 3.465 -17.100 1.00 79.88 117 SER A CA 1
ATOM 867 C C . SER A 1 117 ? 4.348 2.561 -16.170 1.00 79.88 117 SER A C 1
ATOM 869 O O . SER A 1 117 ? 5.176 3.062 -15.409 1.00 79.88 117 SER A O 1
ATOM 871 N N . SER A 1 118 ? 4.111 1.246 -16.267 1.00 82.69 118 SER A N 1
ATOM 872 C CA . SER A 1 118 ? 4.915 0.201 -15.621 1.00 82.69 118 SER A CA 1
ATOM 873 C C . SER A 1 118 ? 4.884 -1.136 -16.344 1.00 82.69 118 SER A C 1
ATOM 875 O O . SER A 1 118 ? 3.868 -1.485 -16.946 1.00 82.69 118 SER A O 1
ATOM 877 N N . ASP A 1 119 ? 5.966 -1.907 -16.216 1.00 85.62 119 ASP A N 1
ATOM 878 C CA . ASP A 1 119 ? 6.027 -3.298 -16.675 1.00 85.62 119 ASP A CA 1
ATOM 879 C C . ASP A 1 119 ? 5.309 -4.243 -15.705 1.00 85.62 119 ASP A C 1
ATOM 881 O O . ASP A 1 119 ? 4.592 -5.154 -16.124 1.00 85.62 119 ASP A O 1
ATOM 885 N N . ILE A 1 120 ? 5.477 -4.030 -14.397 1.00 85.75 120 ILE A N 1
ATOM 886 C CA . ILE A 1 120 ? 4.903 -4.877 -13.348 1.00 85.75 120 ILE A CA 1
ATOM 887 C C . ILE A 1 120 ? 4.230 -4.005 -12.292 1.00 85.75 120 ILE A C 1
ATOM 889 O O . ILE A 1 120 ? 4.871 -3.178 -11.654 1.00 85.75 120 ILE A O 1
ATOM 893 N N . VAL A 1 121 ? 2.940 -4.250 -12.049 1.00 86.44 121 VAL A N 1
ATOM 894 C CA . VAL A 1 121 ? 2.190 -3.630 -10.949 1.00 86.44 121 VAL A CA 1
ATOM 895 C C . VAL A 1 121 ? 1.569 -4.717 -10.081 1.00 86.44 121 VAL A C 1
ATOM 897 O O . VAL A 1 121 ? 0.792 -5.546 -10.554 1.00 86.44 121 VAL A O 1
ATOM 900 N N . GLN A 1 122 ? 1.901 -4.703 -8.795 1.00 89.31 122 GLN A N 1
ATOM 901 C CA . GLN A 1 122 ? 1.349 -5.580 -7.774 1.00 89.31 122 GLN A CA 1
ATOM 902 C C . GLN A 1 122 ? 0.736 -4.744 -6.656 1.00 89.31 122 GLN A C 1
ATOM 904 O O . GLN A 1 122 ? 1.415 -3.954 -6.009 1.00 89.31 122 GLN A O 1
ATOM 909 N N . VAL A 1 123 ? -0.555 -4.948 -6.402 1.00 88.06 123 VAL A N 1
ATOM 910 C CA . VAL A 1 123 ? -1.270 -4.301 -5.300 1.00 88.06 123 VAL A CA 1
ATOM 911 C C . VAL A 1 123 ? -1.878 -5.389 -4.426 1.00 88.06 123 VAL A C 1
ATOM 913 O O . VAL A 1 123 ? -2.732 -6.150 -4.876 1.00 88.06 123 VAL A O 1
ATOM 916 N N . THR A 1 124 ? -1.431 -5.464 -3.178 1.00 90.94 124 THR A N 1
ATOM 917 C CA . THR A 1 124 ? -1.958 -6.363 -2.151 1.00 90.94 124 THR A CA 1
ATOM 918 C C . THR A 1 124 ? -2.678 -5.532 -1.107 1.00 90.94 124 THR A C 1
ATOM 920 O O . THR A 1 124 ? -2.098 -4.617 -0.531 1.00 90.94 124 THR A O 1
ATOM 923 N N . GLN A 1 125 ? -3.943 -5.848 -0.848 1.00 88.19 125 GLN A N 1
ATOM 924 C CA . GLN A 1 125 ? -4.716 -5.215 0.215 1.00 88.19 125 GLN A CA 1
ATOM 925 C C . GLN A 1 125 ? -5.323 -6.294 1.101 1.00 88.19 125 GLN A C 1
ATOM 927 O O . GLN A 1 125 ? -6.044 -7.165 0.617 1.00 88.19 125 GLN A O 1
ATOM 932 N N . GLN A 1 126 ? -5.023 -6.235 2.392 1.00 90.06 126 GLN A N 1
ATOM 933 C CA . GLN A 1 126 ? -5.600 -7.092 3.414 1.00 90.06 126 GLN A CA 1
ATOM 934 C C . GLN A 1 126 ? -6.431 -6.226 4.349 1.00 90.06 126 GLN A C 1
ATOM 936 O O . GLN A 1 126 ? -5.893 -5.329 4.993 1.00 90.06 126 GLN A O 1
ATOM 941 N N . ILE A 1 127 ? -7.729 -6.509 4.429 1.00 86.12 127 ILE A N 1
ATOM 942 C CA . ILE A 1 127 ? -8.655 -5.794 5.305 1.00 86.12 127 ILE A CA 1
ATOM 943 C C . ILE A 1 127 ? -9.194 -6.789 6.332 1.00 86.12 127 ILE A C 1
ATOM 945 O O . ILE A 1 127 ? -9.768 -7.812 5.960 1.00 86.12 127 ILE A O 1
ATOM 949 N N . SER A 1 128 ? -8.996 -6.490 7.611 1.00 84.88 128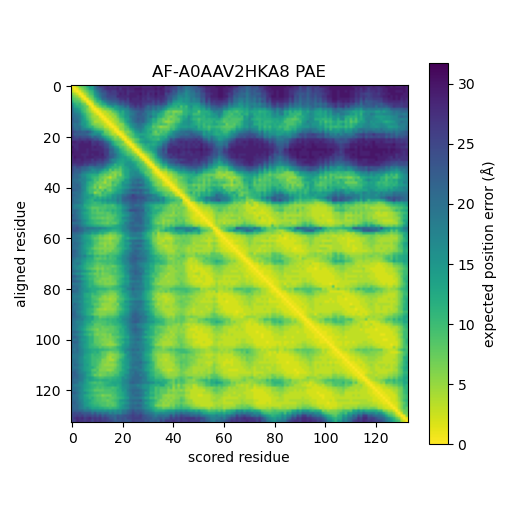 SER A N 1
ATOM 950 C CA . SER A 1 128 ? -9.449 -7.303 8.738 1.00 84.88 128 SER A CA 1
ATOM 951 C C . SER A 1 128 ? -10.439 -6.504 9.574 1.00 84.88 128 SER A C 1
ATOM 953 O O . SER A 1 128 ? -10.023 -5.669 10.368 1.00 84.88 128 SER A O 1
ATOM 955 N N . SER A 1 129 ? -11.739 -6.754 9.444 1.00 74.44 129 SER A N 1
ATOM 956 C CA . SER A 1 129 ? -12.742 -6.130 10.318 1.00 74.44 129 SER A CA 1
ATOM 957 C C . SER A 1 129 ? -13.048 -7.052 11.492 1.00 74.44 129 SER A C 1
ATOM 959 O O . SER A 1 129 ? -13.414 -8.209 11.292 1.00 74.44 129 SER A O 1
ATOM 961 N N . THR A 1 130 ? -12.893 -6.555 12.721 1.00 63.78 130 THR A N 1
ATOM 962 C CA . THR A 1 130 ? -13.417 -7.261 13.900 1.00 63.78 130 THR A CA 1
ATOM 963 C C . THR A 1 130 ? -14.855 -6.809 14.107 1.00 63.78 130 THR A C 1
ATOM 965 O O . THR A 1 130 ? -15.100 -5.839 14.816 1.00 63.78 130 THR A O 1
ATOM 968 N N . ASP A 1 131 ? -15.797 -7.481 13.449 1.00 52.69 131 ASP A N 1
ATOM 969 C CA . ASP A 1 131 ? -17.215 -7.354 13.785 1.00 52.69 131 ASP A CA 1
ATOM 970 C C . ASP A 1 131 ? -17.425 -8.084 15.119 1.00 52.69 131 ASP A C 1
ATOM 972 O O . ASP A 1 131 ? -17.369 -9.315 15.193 1.00 52.69 131 ASP A O 1
ATOM 976 N N . VAL A 1 132 ? -17.524 -7.328 16.212 1.00 50.19 132 VAL A N 1
ATOM 977 C CA . VAL A 1 132 ? -17.933 -7.881 17.507 1.00 50.19 132 VAL A CA 1
ATOM 978 C C . VAL A 1 132 ? -19.453 -8.062 17.483 1.00 50.19 132 VAL A C 1
ATOM 980 O O . VAL A 1 132 ? -20.193 -7.116 17.741 1.00 50.19 132 VAL A O 1
ATOM 983 N N . LEU A 1 133 ? -19.895 -9.275 17.127 1.00 40.84 133 LEU A N 1
ATOM 984 C CA . LEU A 1 133 ? -21.280 -9.751 17.267 1.00 40.84 133 LEU A CA 1
ATOM 985 C C . LEU A 1 133 ? -21.727 -9.832 18.734 1.00 40.84 133 LEU A C 1
ATOM 987 O O . LEU A 1 133 ? -20.907 -10.268 19.579 1.00 40.84 133 LEU A O 1
#

Radius of gyration: 18.01 Å; Cα contacts (8 Å, |Δi|>4): 311; chains: 1; bounding box: 62×38×40 Å

Secondary structure (DSSP, 8-state):
-----------EEEEEEEE------SS-------EEEEEEEE----SEEEEEEEEEEEEEEEEEEE--S-SEEEEEEEEEEEEEEEEEEE-SS-SEEEEEEEEES-SEEEEEEE-SS-SEEEEEEEEE-----

pLDDT: mean 70.9, std 14.97, range [36.81, 90.94]

Nearest PDB structures (foldseek):
  4z06-assembly2_B  TM=2.031E-01  e=3.891E+00  Caldicellulosiruptor bescii DSM 6725
  4yzx-assembly2_B  TM=2.171E-01  e=8.872E+00  Caldicellulosiruptor bescii DSM 6725

Mean predicted aligned error: 11.29 Å